Protein AF-A0A8C8AEA1-F1 (afdb_monomer_lite)

Foldseek 3Di:
DCPDDDPLVPDDLVVLLVLCVVVVHDSDDDSVVSSVVSVVVSVVVVVVD

InterPro domains:
  IPR003034 SAP domain [PF02037] (8-42)
  IPR003034 SAP domain [PS50800] (8-42)
  IPR003034 SAP domain [SM00513] (8-42)
  IPR036361 SAP domain superfamily [G3DSA:1.10.720.30] (2-49)
  IPR036361 SAP domain superfamily [SSF68906] (6-45)
  IPR052240 SAP domain-containing ribonucleoprotein [PTHR46551] (6-47)

pLDDT: mean 85.04, std 13.35, range [39.69, 93.69]

Secondary structure (DSSP, 8-state):
-------GGG--HHHHHHHHHHTT----S-HHHHHHHHHHHHHHHHHT-

Radius of gyration: 10.31 Å; chains: 1; bounding box: 28×18×25 Å

Organism: NCBI:txid257818

Sequence (49 aa):
MSCSPVNVKKLKVSELKEELKKRRLSDKGLKAELMERLQAALDQEEAGR

Structure (mmCIF, N/CA/C/O backbone):
data_AF-A0A8C8AEA1-F1
#
_entry.id   AF-A0A8C8AEA1-F1
#
loop_
_atom_site.group_PDB
_atom_site.id
_atom_site.type_symbol
_atom_site.label_atom_id
_atom_site.label_alt_id
_atom_site.label_comp_id
_atom_site.label_asym_id
_atom_site.label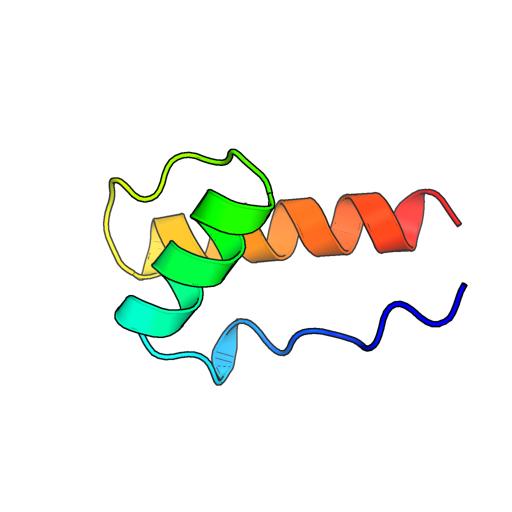_entity_id
_atom_site.label_seq_id
_atom_site.pdbx_PDB_ins_code
_atom_site.Cartn_x
_atom_site.Cartn_y
_atom_site.C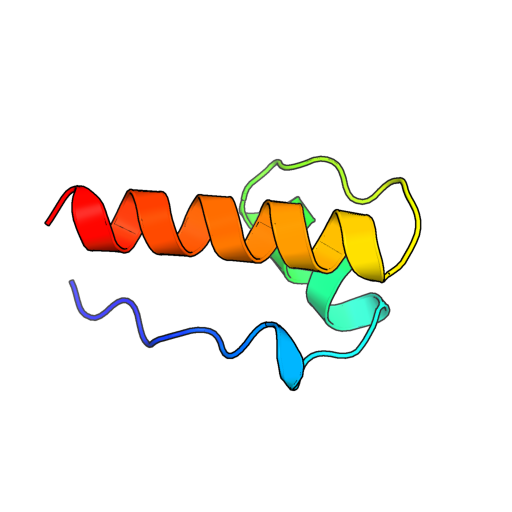artn_z
_atom_site.occupancy
_atom_site.B_iso_or_equiv
_atom_site.auth_seq_id
_atom_site.auth_comp_id
_atom_site.auth_asym_id
_atom_site.auth_atom_id
_atom_site.pdbx_PDB_model_num
ATOM 1 N N . MET A 1 1 ? 19.437 -5.781 -8.012 1.00 39.69 1 MET A N 1
ATOM 2 C CA . MET A 1 1 ? 18.638 -4.993 -7.055 1.00 39.69 1 MET A CA 1
ATOM 3 C C . MET A 1 1 ? 17.769 -5.965 -6.283 1.00 39.69 1 MET A C 1
ATOM 5 O O . MET A 1 1 ? 16.891 -6.576 -6.876 1.00 39.69 1 MET A O 1
ATOM 9 N N . SER A 1 2 ? 18.096 -6.214 -5.018 1.00 48.25 2 SER A N 1
ATOM 10 C CA . SER A 1 2 ? 17.364 -7.160 -4.169 1.00 48.25 2 SER A CA 1
ATOM 11 C C . SER A 1 2 ? 16.222 -6.409 -3.491 1.00 48.25 2 SER A C 1
ATOM 13 O O . SER A 1 2 ? 16.366 -5.942 -2.366 1.00 48.25 2 SER A O 1
ATOM 15 N N . CYS A 1 3 ? 15.121 -6.206 -4.215 1.00 50.59 3 CYS A N 1
ATOM 16 C CA . CYS A 1 3 ? 13.881 -5.744 -3.603 1.00 50.59 3 CYS A CA 1
ATOM 17 C C . CYS A 1 3 ? 13.272 -6.952 -2.887 1.00 50.59 3 CYS A C 1
ATOM 19 O O . CYS A 1 3 ? 12.737 -7.856 -3.524 1.00 50.59 3 CYS A O 1
ATOM 21 N N . SER A 1 4 ? 13.474 -7.040 -1.574 1.00 56.22 4 SER A N 1
ATOM 22 C CA . SER A 1 4 ? 12.896 -8.109 -0.761 1.00 56.22 4 SER A CA 1
ATOM 23 C C . SER A 1 4 ? 11.364 -8.066 -0.846 1.00 56.22 4 SER A C 1
ATOM 25 O O . SER A 1 4 ? 10.797 -6.972 -0.796 1.00 56.22 4 SER A O 1
ATOM 27 N N . PRO A 1 5 ? 10.677 -9.218 -0.922 1.00 65.31 5 PRO A N 1
ATOM 28 C CA . PRO A 1 5 ? 9.222 -9.252 -1.003 1.00 65.31 5 PRO A CA 1
ATOM 29 C C . PRO A 1 5 ? 8.613 -8.687 0.287 1.00 65.31 5 PRO A C 1
ATOM 31 O O . PRO A 1 5 ? 8.721 -9.274 1.365 1.00 65.31 5 PRO A O 1
ATOM 34 N N . VAL A 1 6 ? 7.982 -7.516 0.190 1.00 78.44 6 VAL A N 1
ATOM 35 C CA . VAL A 1 6 ? 7.245 -6.910 1.303 1.00 78.44 6 VAL A CA 1
ATOM 36 C C . VAL A 1 6 ? 5.919 -7.657 1.459 1.00 78.44 6 VAL A C 1
ATOM 38 O O . VAL A 1 6 ? 5.032 -7.574 0.615 1.00 78.44 6 VAL A O 1
ATOM 41 N N . ASN A 1 7 ? 5.756 -8.402 2.553 1.00 85.69 7 ASN A N 1
ATOM 42 C CA . ASN A 1 7 ? 4.539 -9.175 2.812 1.00 85.69 7 ASN A CA 1
ATOM 43 C C . ASN A 1 7 ? 3.384 -8.284 3.304 1.00 85.69 7 ASN A C 1
ATOM 45 O O . ASN A 1 7 ? 3.103 -8.219 4.500 1.00 85.69 7 ASN A O 1
ATOM 49 N N . VAL A 1 8 ? 2.645 -7.675 2.375 1.00 88.50 8 VAL A N 1
ATOM 50 C CA . VAL A 1 8 ? 1.504 -6.773 2.639 1.00 88.50 8 VAL A CA 1
ATOM 51 C C . VAL A 1 8 ? 0.499 -7.342 3.649 1.00 88.50 8 VAL A C 1
ATOM 53 O O . VAL A 1 8 ? 0.079 -6.656 4.576 1.00 88.50 8 VAL A O 1
ATOM 56 N N . LYS A 1 9 ? 0.158 -8.632 3.531 1.00 86.25 9 LYS A N 1
ATOM 57 C CA . LYS A 1 9 ? -0.811 -9.307 4.416 1.00 86.25 9 LYS A CA 1
ATOM 58 C C . LYS A 1 9 ? -0.356 -9.416 5.879 1.00 86.25 9 LYS A C 1
ATOM 60 O O . LYS A 1 9 ? -1.193 -9.621 6.754 1.00 86.25 9 LYS A O 1
ATOM 65 N N . LYS A 1 10 ? 0.949 -9.300 6.152 1.00 88.31 10 LYS A N 1
AT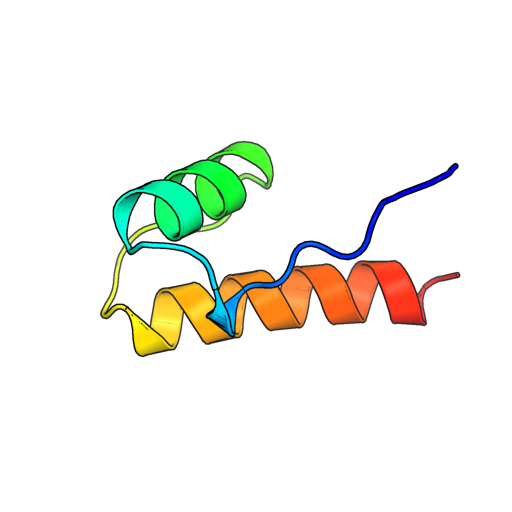OM 66 C CA . LYS A 1 10 ? 1.519 -9.339 7.510 1.00 88.31 10 LYS A CA 1
ATOM 67 C C . LYS A 1 10 ? 1.683 -7.946 8.128 1.00 88.31 10 LYS A C 1
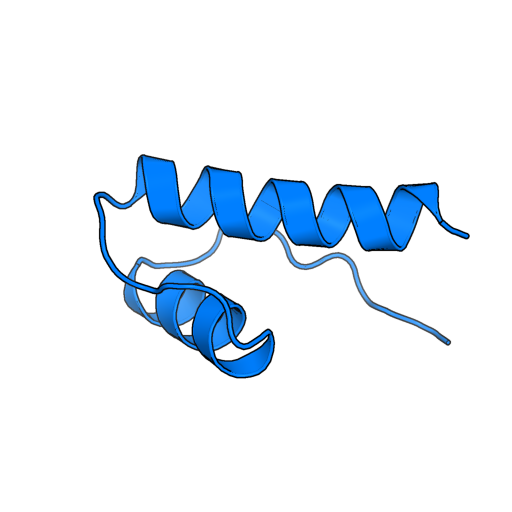ATOM 69 O O . LYS A 1 10 ? 1.938 -7.861 9.325 1.00 88.31 10 LYS A O 1
ATOM 74 N N . LEU A 1 11 ? 1.501 -6.881 7.345 1.00 89.88 11 LEU A N 1
ATOM 75 C CA . LEU A 1 11 ? 1.674 -5.505 7.800 1.00 89.88 11 LEU A CA 1
ATOM 76 C C . LEU A 1 11 ? 0.437 -4.978 8.543 1.00 89.88 11 LEU A C 1
ATOM 78 O O . LEU A 1 11 ? -0.724 -5.261 8.211 1.00 89.88 11 LEU A O 1
ATOM 82 N N . LYS A 1 12 ? 0.688 -4.159 9.565 1.00 92.06 12 LYS A N 1
ATOM 83 C CA . LYS A 1 12 ? -0.345 -3.373 10.255 1.00 92.06 12 LYS A CA 1
ATOM 84 C C . LYS A 1 12 ? -0.779 -2.185 9.401 1.00 92.06 12 LYS A C 1
ATOM 86 O O . LYS A 1 12 ? -0.061 -1.749 8.514 1.00 92.06 12 LYS A O 1
ATOM 91 N N . VAL A 1 13 ? -1.943 -1.601 9.706 1.00 90.75 13 VAL A N 1
ATOM 92 C CA . VAL A 1 13 ? -2.441 -0.394 9.009 1.00 90.75 13 VAL A CA 1
ATOM 93 C C . VAL A 1 13 ? -1.403 0.728 9.019 1.00 90.75 13 VAL A C 1
ATOM 95 O O . VAL A 1 13 ? -1.212 1.377 8.001 1.00 90.75 13 VAL A O 1
ATOM 98 N N . SER A 1 14 ? -0.709 0.934 10.138 1.00 93.06 14 SER A N 1
ATOM 99 C CA . SER A 1 14 ? 0.377 1.912 10.242 1.00 93.06 14 SER A CA 1
ATOM 100 C C . SER A 1 14 ? 1.514 1.628 9.257 1.00 93.06 14 SER A C 1
ATOM 102 O O . SER A 1 14 ? 1.923 2.530 8.536 1.00 93.06 14 SER A O 1
ATOM 104 N N . GLU A 1 15 ? 1.966 0.376 9.170 1.00 93.12 15 GLU A N 1
ATOM 105 C CA . GLU A 1 15 ? 3.039 -0.045 8.259 1.00 93.12 15 GLU A CA 1
ATOM 106 C C . GLU A 1 15 ? 2.603 0.011 6.790 1.00 93.12 15 GLU A C 1
ATOM 108 O O . GLU A 1 15 ? 3.357 0.470 5.941 1.00 93.12 15 GLU A O 1
ATOM 113 N N . LEU A 1 16 ? 1.359 -0.376 6.483 1.00 92.94 16 LEU A N 1
ATOM 114 C CA . LEU A 1 16 ? 0.784 -0.234 5.143 1.00 92.94 16 LEU A CA 1
ATOM 115 C C . LEU A 1 16 ? 0.812 1.227 4.689 1.00 92.94 16 LEU A C 1
ATOM 117 O O . LEU A 1 16 ? 1.215 1.518 3.567 1.00 92.94 16 LEU A O 1
ATOM 1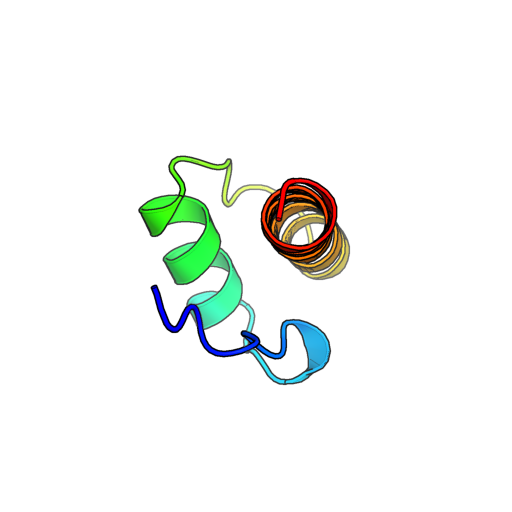21 N N . LYS A 1 17 ? 0.421 2.156 5.568 1.00 92.88 17 LYS A N 1
ATOM 122 C CA . LYS A 1 17 ? 0.465 3.592 5.274 1.00 92.88 17 LYS A CA 1
ATOM 123 C C . LYS A 1 17 ? 1.891 4.101 5.087 1.00 92.88 17 LYS A C 1
ATOM 125 O O . LYS A 1 17 ? 2.117 4.907 4.192 1.00 92.88 17 LYS A O 1
ATOM 130 N N . GLU A 1 18 ? 2.838 3.646 5.903 1.00 93.69 18 GLU A N 1
ATOM 131 C CA . GLU A 1 18 ? 4.257 3.998 5.766 1.00 93.69 18 GLU A CA 1
ATOM 132 C C . GLU A 1 18 ? 4.819 3.558 4.411 1.00 93.69 18 GLU A C 1
ATOM 134 O O . GLU A 1 18 ? 5.414 4.364 3.698 1.00 93.69 18 GLU A O 1
ATOM 139 N N . GLU A 1 19 ? 4.581 2.307 4.016 1.00 92.50 19 GLU A N 1
ATOM 140 C CA . GLU A 1 19 ? 5.054 1.770 2.739 1.00 92.50 19 GLU A CA 1
ATOM 141 C C . GLU A 1 19 ? 4.389 2.455 1.540 1.00 92.50 19 GLU A C 1
ATOM 143 O O . GLU A 1 19 ? 5.061 2.791 0.562 1.00 92.50 19 GLU A O 1
ATOM 148 N N . LEU A 1 20 ? 3.089 2.753 1.635 1.00 92.88 20 LEU A N 1
ATOM 149 C CA . LEU A 1 20 ? 2.396 3.567 0.637 1.00 92.88 20 LEU A CA 1
ATOM 150 C C . LEU A 1 20 ? 3.017 4.966 0.540 1.00 92.88 20 LEU A C 1
ATOM 152 O O . LEU A 1 20 ? 3.343 5.404 -0.561 1.00 92.88 20 LEU A O 1
ATOM 156 N N . LYS A 1 21 ? 3.273 5.641 1.666 1.00 93.00 21 LYS A N 1
ATOM 157 C CA . LYS A 1 21 ? 3.910 6.969 1.682 1.00 93.00 21 LYS A CA 1
ATOM 158 C C . LYS A 1 21 ? 5.318 6.957 1.097 1.00 93.00 21 LYS A C 1
ATOM 160 O O . LYS A 1 21 ? 5.639 7.845 0.308 1.00 93.00 21 LYS A O 1
ATOM 165 N N . LYS A 1 22 ? 6.143 5.955 1.423 1.00 91.00 22 LYS A N 1
ATOM 166 C CA . LYS A 1 22 ? 7.488 5.785 0.838 1.00 91.00 22 LYS A CA 1
ATOM 167 C C . LYS A 1 22 ? 7.432 5.679 -0.684 1.00 91.00 22 LYS A C 1
ATOM 169 O O . LYS A 1 22 ? 8.268 6.257 -1.372 1.00 91.00 22 LYS A O 1
ATOM 174 N N . ARG A 1 23 ? 6.406 5.002 -1.203 1.00 89.69 23 ARG A N 1
ATOM 175 C CA . ARG A 1 23 ? 6.135 4.848 -2.640 1.00 89.69 23 ARG A CA 1
ATOM 176 C C . ARG A 1 23 ? 5.365 6.026 -3.249 1.00 89.69 23 ARG A C 1
ATOM 178 O O . ARG A 1 23 ? 4.998 5.968 -4.416 1.00 89.69 23 ARG A O 1
ATOM 185 N N . ARG A 1 24 ? 5.110 7.093 -2.476 1.00 91.44 24 ARG A N 1
ATOM 186 C CA . ARG A 1 24 ? 4.276 8.250 -2.860 1.00 91.44 24 ARG A CA 1
ATOM 187 C C . ARG A 1 24 ? 2.859 7.864 -3.311 1.00 91.44 24 ARG A C 1
ATOM 189 O O . ARG A 1 24 ? 2.244 8.554 -4.119 1.00 91.44 24 ARG A O 1
ATOM 196 N N . LEU A 1 25 ? 2.333 6.773 -2.762 1.00 91.38 25 LEU A N 1
ATOM 197 C CA . LEU A 1 25 ? 0.967 6.301 -2.951 1.00 91.38 25 LEU A CA 1
ATOM 198 C C . LEU A 1 25 ? 0.051 6.862 -1.861 1.00 91.38 25 LEU A C 1
ATOM 200 O O . LEU A 1 25 ? 0.480 7.183 -0.753 1.00 91.38 25 LEU A O 1
ATOM 204 N N . SER A 1 26 ? -1.239 6.960 -2.174 1.00 92.75 26 SER A N 1
ATOM 205 C CA . SER A 1 26 ? -2.233 7.461 -1.224 1.00 92.75 26 SER A CA 1
ATOM 206 C C . SER A 1 26 ? -2.452 6.464 -0.081 1.00 92.75 26 SER A C 1
ATOM 208 O O . SER A 1 26 ? -2.811 5.309 -0.317 1.00 92.75 26 SER A O 1
ATOM 210 N N . ASP A 1 27 ? -2.270 6.946 1.151 1.00 92.00 27 ASP A N 1
ATOM 211 C CA . ASP A 1 27 ? -2.477 6.224 2.411 1.00 92.00 27 ASP A CA 1
ATOM 212 C C . ASP A 1 27 ? -3.889 6.429 3.005 1.00 92.00 27 ASP A C 1
ATOM 214 O O . ASP A 1 27 ? -4.157 6.124 4.174 1.00 92.00 27 ASP A O 1
ATOM 218 N N . LYS A 1 28 ? -4.807 6.949 2.181 1.00 90.31 28 LYS A N 1
ATOM 219 C CA . LYS A 1 28 ? -6.226 7.123 2.501 1.00 90.31 28 LYS A CA 1
ATOM 220 C C . LYS A 1 28 ? -7.034 5.911 2.041 1.00 90.31 28 LYS A C 1
ATOM 222 O O . LYS A 1 28 ? -6.812 5.409 0.940 1.00 90.31 28 LYS A O 1
ATOM 227 N N . GLY A 1 29 ? -7.990 5.505 2.874 1.00 90.06 29 GLY A N 1
ATOM 228 C CA . GLY A 1 29 ? -8.887 4.376 2.625 1.00 90.06 29 GLY A CA 1
ATOM 229 C C . GLY A 1 29 ? -8.913 3.380 3.782 1.00 90.06 29 GLY A C 1
ATOM 230 O O . GLY A 1 29 ? -8.252 3.561 4.813 1.00 90.06 29 GLY A O 1
ATOM 231 N N . LEU A 1 30 ? -9.698 2.322 3.607 1.00 93.38 30 LEU A N 1
ATOM 232 C CA . LEU A 1 30 ? -9.750 1.176 4.509 1.00 93.38 30 LEU A CA 1
ATOM 233 C C . LEU A 1 30 ? -8.467 0.347 4.419 1.00 93.38 30 LEU A C 1
ATOM 235 O O . LEU A 1 30 ? -7.748 0.376 3.423 1.00 93.38 30 LEU A O 1
ATOM 239 N N . LYS A 1 31 ? -8.205 -0.479 5.440 1.00 89.56 31 LYS A N 1
ATOM 240 C CA . LYS A 1 31 ? -7.056 -1.402 5.437 1.00 89.56 31 LYS A CA 1
ATOM 241 C C . LYS A 1 31 ? -6.994 -2.239 4.153 1.00 89.56 31 LYS A C 1
ATOM 243 O O . LYS A 1 31 ? -5.908 -2.424 3.624 1.00 89.56 31 LYS A O 1
ATOM 248 N N . ALA A 1 32 ? -8.138 -2.728 3.671 1.00 92.06 32 ALA A N 1
ATOM 249 C CA . ALA A 1 32 ? -8.226 -3.511 2.440 1.00 92.06 32 ALA A CA 1
ATOM 250 C C . ALA A 1 32 ? -7.699 -2.737 1.223 1.00 92.06 32 ALA A C 1
ATOM 252 O O . ALA A 1 32 ? -6.823 -3.240 0.529 1.00 92.06 32 ALA A O 1
ATOM 253 N N . GLU A 1 33 ? -8.139 -1.491 1.042 1.00 92.62 33 GLU A N 1
ATOM 254 C CA . GLU A 1 33 ? -7.687 -0.627 -0.055 1.00 92.62 33 GLU A CA 1
ATOM 255 C C . GLU A 1 33 ? -6.188 -0.314 0.041 1.00 92.62 33 GLU A C 1
ATOM 257 O O . GLU A 1 33 ? -5.478 -0.319 -0.963 1.00 92.62 33 GLU A O 1
ATOM 262 N N . LEU A 1 34 ? -5.682 -0.070 1.257 1.00 93.38 34 LEU A N 1
ATOM 263 C CA . LEU A 1 34 ? -4.252 0.154 1.484 1.00 93.38 34 LEU A CA 1
ATOM 264 C C . LEU A 1 34 ? -3.428 -1.088 1.122 1.00 93.38 34 LEU A C 1
ATOM 266 O O . LEU A 1 34 ? -2.361 -0.967 0.522 1.00 93.38 34 LEU A O 1
ATOM 270 N N . MET A 1 35 ? -3.927 -2.279 1.470 1.00 92.44 35 MET A N 1
ATOM 271 C CA . MET A 1 35 ? -3.286 -3.544 1.119 1.00 92.44 35 MET A CA 1
ATOM 272 C C . MET A 1 35 ? -3.296 -3.774 -0.390 1.00 92.44 35 MET A C 1
ATOM 274 O O . MET A 1 35 ? -2.238 -4.029 -0.949 1.00 92.44 35 MET A O 1
ATOM 278 N N . GLU A 1 36 ? -4.443 -3.651 -1.061 1.00 93.00 36 GLU A N 1
ATOM 279 C CA . GLU A 1 36 ? -4.521 -3.813 -2.520 1.00 93.00 36 GLU A CA 1
ATOM 280 C C . GLU A 1 36 ? -3.587 -2.854 -3.248 1.00 93.00 36 GLU A C 1
ATOM 282 O O . GLU A 1 36 ? -2.851 -3.270 -4.135 1.00 93.00 36 GLU A O 1
ATOM 287 N N . ARG A 1 37 ? -3.556 -1.582 -2.842 1.00 93.56 37 ARG A N 1
ATOM 288 C CA . ARG A 1 37 ? -2.701 -0.579 -3.479 1.00 93.56 37 ARG A CA 1
ATOM 289 C C . ARG A 1 37 ? -1.217 -0.882 -3.295 1.00 93.56 37 ARG A C 1
ATOM 291 O O . ARG A 1 37 ? -0.446 -0.727 -4.240 1.00 93.56 37 ARG A O 1
ATOM 298 N N . LEU A 1 38 ? -0.814 -1.306 -2.095 1.00 92.06 38 LEU A N 1
ATOM 299 C CA . LEU A 1 38 ? 0.574 -1.680 -1.833 1.00 92.06 38 LEU A CA 1
ATOM 300 C C . LEU A 1 38 ? 0.949 -2.969 -2.574 1.00 92.06 38 LEU A C 1
ATOM 302 O O . LEU A 1 38 ? 2.036 -3.042 -3.136 1.00 92.06 38 LEU A O 1
ATOM 306 N N . GLN A 1 39 ? 0.047 -3.952 -2.605 1.00 91.06 39 GLN A N 1
ATOM 307 C CA . GLN A 1 39 ? 0.247 -5.213 -3.316 1.00 91.06 39 GLN A CA 1
ATOM 308 C C . GLN A 1 39 ? 0.367 -4.979 -4.821 1.00 91.06 39 GLN A C 1
ATOM 310 O O . GLN A 1 39 ? 1.341 -5.417 -5.411 1.00 91.06 39 GLN A O 1
ATOM 315 N N . ALA A 1 40 ? -0.534 -4.202 -5.422 1.00 91.56 40 ALA A N 1
ATOM 316 C CA . ALA A 1 40 ? -0.471 -3.861 -6.839 1.00 91.56 40 ALA A CA 1
ATOM 317 C C . ALA A 1 40 ? 0.849 -3.162 -7.199 1.00 91.56 40 ALA A C 1
ATOM 319 O O . ALA A 1 40 ? 1.446 -3.461 -8.226 1.00 91.56 40 ALA A O 1
ATOM 320 N N . ALA A 1 41 ? 1.340 -2.261 -6.342 1.00 89.88 41 ALA A N 1
ATOM 321 C CA . ALA A 1 41 ? 2.629 -1.609 -6.559 1.00 89.88 41 ALA A CA 1
ATOM 322 C C . ALA A 1 41 ? 3.819 -2.576 -6.451 1.00 89.88 41 ALA A C 1
ATOM 324 O O . ALA A 1 41 ? 4.821 -2.371 -7.123 1.00 89.88 41 ALA A O 1
ATOM 325 N N . LEU A 1 42 ? 3.741 -3.603 -5.603 1.00 88.06 42 LEU A N 1
ATOM 326 C CA . LEU A 1 42 ? 4.764 -4.647 -5.512 1.00 88.06 42 LEU A CA 1
ATOM 327 C C . LEU A 1 42 ? 4.713 -5.584 -6.718 1.00 88.06 42 LEU A C 1
ATOM 329 O O . LEU A 1 42 ? 5.753 -5.855 -7.305 1.00 88.06 42 LEU A O 1
ATOM 333 N N . ASP A 1 43 ? 3.514 -6.003 -7.119 1.00 87.88 43 ASP A N 1
ATOM 334 C CA . ASP A 1 43 ? 3.299 -6.872 -8.275 1.00 87.88 43 ASP A CA 1
ATOM 335 C C . ASP A 1 43 ? 3.779 -6.192 -9.567 1.00 87.88 43 ASP A C 1
ATOM 337 O O . ASP A 1 43 ? 4.356 -6.848 -10.422 1.00 87.88 43 ASP A O 1
ATOM 341 N N . GLN A 1 44 ? 3.597 -4.872 -9.710 1.00 86.38 44 GLN A N 1
ATOM 342 C CA . GLN A 1 44 ? 4.129 -4.096 -10.842 1.00 86.38 44 GLN A CA 1
ATOM 343 C C . GLN A 1 44 ? 5.667 -4.067 -10.867 1.00 86.38 44 GLN A C 1
ATOM 345 O O . GLN A 1 44 ? 6.266 -4.201 -11.931 1.00 86.38 44 GLN A O 1
ATOM 350 N N . GLU A 1 45 ? 6.311 -3.918 -9.707 1.00 84.38 45 GLU A N 1
ATOM 351 C CA . GLU A 1 45 ? 7.777 -3.938 -9.587 1.00 84.38 45 GLU A CA 1
ATOM 352 C C . GLU A 1 45 ? 8.352 -5.340 -9.843 1.00 84.38 45 GLU A C 1
ATOM 354 O O . GLU A 1 45 ? 9.454 -5.474 -10.371 1.00 84.38 45 GLU A O 1
ATOM 359 N N . GLU A 1 46 ? 7.611 -6.387 -9.473 1.00 82.69 46 GLU A N 1
ATOM 360 C CA . GLU A 1 46 ? 7.979 -7.783 -9.714 1.00 82.69 46 GLU A CA 1
ATOM 361 C C . GLU A 1 46 ? 7.743 -8.196 -11.173 1.00 82.69 46 GLU A C 1
ATOM 363 O O . GLU A 1 46 ? 8.598 -8.843 -11.772 1.00 82.69 46 GLU A O 1
ATOM 368 N N . ALA A 1 47 ? 6.625 -7.775 -11.771 1.00 78.12 47 ALA A N 1
ATOM 369 C CA . ALA A 1 47 ? 6.279 -8.063 -13.162 1.00 78.12 47 ALA A CA 1
ATOM 370 C C . ALA A 1 47 ? 7.149 -7.301 -14.176 1.00 78.12 47 ALA A C 1
ATOM 372 O O . ALA A 1 47 ? 7.270 -7.731 -15.320 1.00 78.12 47 ALA A O 1
ATOM 373 N N . GLY A 1 48 ? 7.739 -6.170 -13.779 1.00 67.94 48 GLY A N 1
ATOM 374 C CA . GLY A 1 48 ? 8.648 -5.375 -14.608 1.00 67.94 48 GLY A CA 1
ATOM 375 C C . GLY A 1 48 ? 10.107 -5.846 -14.604 1.00 67.94 48 GLY A C 1
ATOM 376 O O . GLY A 1 48 ? 10.963 -5.120 -15.116 1.00 67.94 48 GLY A O 1
ATOM 377 N N . ARG A 1 49 ? 10.406 -7.003 -14.000 1.00 54.12 49 ARG A N 1
ATOM 378 C 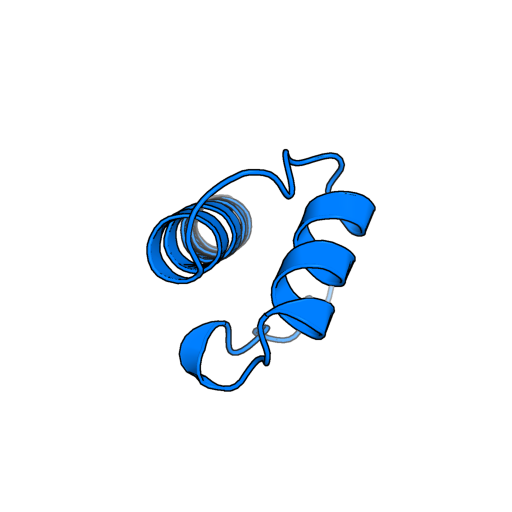CA . ARG A 1 49 ? 11.761 -7.551 -13.866 1.00 54.12 49 ARG A CA 1
ATOM 379 C C . ARG A 1 49 ? 12.103 -8.610 -14.911 1.00 54.12 49 ARG A C 1
ATOM 381 O O . ARG A 1 49 ? 11.220 -9.418 -15.259 1.00 54.12 49 ARG A O 1
#